Protein AF-A0A345H207-F1 (afdb_monomer_lite)

Radius of gyration: 14.64 Å; chains: 1; bounding box: 42×27×35 Å

Secondary structure (DSSP, 8-state):
------BTTB-HHHHHHHHHHHHHHHHHHTT--HHHHHHHTT--TTHHHHHHTTSSPPPHHHHHHHHHHTT---EEE-TT--EEEESSPPP-

Foldseek 3Di:
DDPFDQDPNDGPVRVLLVLLVVLVVLCVVVVHDLVNLCVQLVHDPCPNVCSNVVVDPDDPVSSQSSCVVSVHKDFDADPVGHTDDMPDDPDD

Sequence (92 aa):
MNLTFNYKGKSKEDFKKEIIDKLVKRRKELNMTQEEVNQKLGMSDSQVAKWETGKRVPILFHLLCWLDVLGLGMKLHDNEGNLLASTHAPKK

pLDDT: mean 86.49, std 16.1, range [33.91, 98.5]

Structure (mmCIF, N/CA/C/O backbone):
data_AF-A0A345H207-F1
#
_entry.id   AF-A0A345H207-F1
#
loop_
_atom_site.group_PDB
_atom_site.id
_atom_site.type_symbol
_atom_site.label_atom_id
_atom_site.label_alt_id
_atom_site.label_comp_id
_atom_site.label_asym_id
_atom_site.label_entity_id
_atom_site.label_seq_id
_atom_site.pdbx_PDB_ins_code
_atom_site.Cartn_x
_atom_site.Cartn_y
_atom_site.Cartn_z
_atom_site.occupancy
_atom_site.B_iso_or_equiv
_atom_site.auth_seq_id
_atom_site.auth_comp_id
_atom_site.auth_asym_id
_atom_site.auth_atom_id
_atom_site.pdbx_PDB_model_num
ATOM 1 N N . MET A 1 1 ? 27.671 -6.779 -1.691 1.00 35.19 1 MET A N 1
ATOM 2 C CA . MET A 1 1 ? 27.695 -5.611 -2.597 1.00 35.19 1 MET A CA 1
ATOM 3 C C . MET A 1 1 ? 26.369 -4.879 -2.448 1.00 35.19 1 MET A C 1
ATOM 5 O O . MET A 1 1 ? 25.350 -5.412 -2.867 1.00 35.19 1 MET A O 1
ATOM 9 N N . ASN A 1 2 ? 26.349 -3.729 -1.771 1.00 40.00 2 ASN A N 1
ATOM 10 C CA . ASN A 1 2 ? 25.117 -2.958 -1.590 1.00 40.00 2 ASN A CA 1
ATOM 11 C C . ASN A 1 2 ? 24.913 -2.079 -2.824 1.00 40.00 2 ASN A C 1
ATOM 13 O O . ASN A 1 2 ? 25.593 -1.073 -2.988 1.00 40.00 2 ASN A O 1
ATOM 17 N N . LEU A 1 3 ? 24.006 -2.489 -3.709 1.00 44.69 3 LEU A N 1
ATOM 18 C CA . LEU A 1 3 ? 23.541 -1.650 -4.808 1.00 44.69 3 LEU A CA 1
ATOM 19 C C . LEU A 1 3 ? 22.623 -0.567 -4.232 1.00 44.69 3 LEU A C 1
ATOM 21 O O . LEU A 1 3 ? 21.441 -0.804 -3.969 1.00 44.69 3 LEU A O 1
ATOM 25 N N . THR A 1 4 ? 23.169 0.622 -4.010 1.00 49.94 4 THR A N 1
ATOM 26 C CA . THR A 1 4 ? 22.393 1.831 -3.728 1.00 49.94 4 THR A CA 1
ATOM 27 C C . THR A 1 4 ? 21.803 2.351 -5.037 1.00 49.94 4 THR A C 1
ATOM 29 O O . THR A 1 4 ? 22.410 3.136 -5.755 1.00 49.94 4 THR A O 1
ATOM 32 N N . PHE A 1 5 ? 20.597 1.885 -5.367 1.00 55.50 5 PHE A N 1
ATOM 33 C CA . PHE A 1 5 ? 19.789 2.470 -6.437 1.00 55.50 5 PHE A CA 1
ATOM 34 C C . PHE A 1 5 ? 19.241 3.823 -5.971 1.00 55.50 5 PHE A C 1
ATOM 36 O O . PHE A 1 5 ? 18.414 3.877 -5.059 1.00 55.50 5 PHE A O 1
ATOM 43 N N . ASN A 1 6 ? 19.706 4.907 -6.591 1.00 54.97 6 ASN A N 1
ATOM 44 C CA . ASN A 1 6 ? 19.167 6.250 -6.402 1.00 54.97 6 ASN A CA 1
ATOM 45 C C . ASN A 1 6 ? 18.281 6.579 -7.612 1.00 54.97 6 ASN A C 1
ATOM 47 O O . ASN A 1 6 ? 18.783 6.784 -8.717 1.00 54.97 6 ASN A O 1
ATOM 51 N N . TYR A 1 7 ? 16.959 6.543 -7.428 1.00 62.59 7 TYR A N 1
ATOM 52 C CA . TYR A 1 7 ? 15.995 6.793 -8.500 1.00 62.59 7 TYR A CA 1
ATOM 53 C C . TYR A 1 7 ? 15.524 8.245 -8.420 1.00 62.59 7 TYR A C 1
ATOM 55 O O . TYR A 1 7 ? 14.861 8.621 -7.457 1.00 62.59 7 TYR A O 1
ATOM 63 N N . LYS A 1 8 ? 15.853 9.068 -9.427 1.00 66.31 8 LYS A N 1
ATOM 64 C CA . LYS A 1 8 ? 15.425 10.482 -9.522 1.00 66.31 8 LYS A CA 1
ATOM 65 C C . LYS A 1 8 ? 15.651 11.297 -8.228 1.00 66.31 8 LYS A C 1
ATOM 67 O O . LYS A 1 8 ? 14.815 12.117 -7.860 1.00 66.31 8 LYS A O 1
ATOM 72 N N . GLY A 1 9 ? 16.753 11.048 -7.517 1.00 70.81 9 GLY A N 1
ATOM 73 C CA . GLY A 1 9 ? 17.086 11.745 -6.267 1.00 70.81 9 GLY A CA 1
ATOM 74 C C . GLY A 1 9 ? 16.358 11.234 -5.018 1.00 70.81 9 GLY A C 1
ATOM 75 O O . GLY A 1 9 ? 16.482 11.845 -3.961 1.00 70.81 9 GLY A O 1
ATOM 76 N N . LYS A 1 10 ? 15.610 10.130 -5.118 1.00 73.69 10 LYS A N 1
ATOM 77 C CA . LYS A 1 10 ? 14.955 9.452 -3.995 1.00 73.69 10 LYS A CA 1
ATOM 78 C C . LYS A 1 10 ? 15.653 8.133 -3.683 1.00 73.69 10 LYS A C 1
ATOM 80 O O . LYS A 1 10 ? 16.049 7.383 -4.583 1.00 73.69 10 LYS A O 1
ATOM 85 N N . SER A 1 11 ? 15.767 7.828 -2.393 1.00 86.56 11 SER A N 1
ATOM 86 C CA . SER A 1 11 ? 16.278 6.538 -1.945 1.00 86.56 11 SER A CA 1
ATOM 87 C C . SER A 1 11 ? 15.264 5.418 -2.208 1.00 86.56 11 SER A C 1
ATOM 89 O O . SER A 1 11 ? 14.064 5.643 -2.398 1.00 86.56 11 SER A O 1
ATOM 91 N N . LYS A 1 12 ? 15.741 4.170 -2.162 1.00 82.81 12 LYS A N 1
ATOM 92 C CA . LYS A 1 12 ? 14.884 2.976 -2.189 1.00 82.81 12 LYS A CA 1
ATOM 93 C C . LYS A 1 12 ? 13.797 3.018 -1.108 1.00 82.81 12 LYS A C 1
ATOM 95 O O . LYS A 1 12 ? 12.689 2.541 -1.348 1.00 82.81 12 LYS A O 1
ATOM 100 N N . GLU A 1 13 ? 14.109 3.561 0.067 1.00 85.62 13 GLU A N 1
ATOM 101 C CA . GLU A 1 13 ? 13.156 3.648 1.177 1.00 85.62 13 GLU A CA 1
ATOM 102 C C . GLU A 1 13 ? 12.098 4.726 0.937 1.00 85.62 13 GLU A C 1
ATOM 104 O O . GLU A 1 13 ? 10.917 4.465 1.165 1.00 85.62 13 GLU A O 1
ATOM 109 N N . ASP A 1 14 ? 12.478 5.872 0.366 1.00 88.50 14 ASP A N 1
ATOM 110 C CA . ASP A 1 14 ? 11.522 6.924 -0.007 1.00 88.50 14 ASP A CA 1
ATOM 111 C C . ASP A 1 14 ? 10.508 6.410 -1.030 1.00 88.50 14 ASP A C 1
ATOM 113 O O . ASP A 1 14 ? 9.304 6.631 -0.896 1.00 88.50 14 ASP A O 1
ATOM 117 N N . PHE A 1 15 ? 10.988 5.670 -2.034 1.00 86.88 15 PHE A N 1
ATOM 118 C CA . PHE A 1 15 ? 10.125 5.085 -3.054 1.00 86.88 15 PHE A CA 1
ATOM 119 C C . PHE A 1 15 ? 9.147 4.062 -2.463 1.00 86.88 15 PHE A C 1
ATOM 121 O O . PHE A 1 15 ? 7.950 4.115 -2.745 1.00 86.88 15 PHE A O 1
ATOM 128 N N . LYS A 1 16 ? 9.627 3.152 -1.603 1.00 88.31 16 LYS A N 1
ATOM 129 C CA . LYS A 1 16 ? 8.757 2.190 -0.908 1.00 88.31 16 LYS A CA 1
ATOM 130 C C . LYS A 1 16 ? 7.688 2.905 -0.090 1.00 88.31 16 LYS A C 1
ATOM 132 O O . LYS A 1 16 ? 6.517 2.552 -0.200 1.00 88.31 16 LYS A O 1
ATOM 137 N N . LYS A 1 17 ? 8.086 3.902 0.707 1.00 90.75 17 LYS A N 1
ATOM 138 C CA . LYS A 1 17 ? 7.165 4.672 1.544 1.00 90.75 17 LYS A CA 1
ATOM 139 C C . LYS A 1 17 ? 6.082 5.336 0.697 1.00 90.75 17 LYS A C 1
ATOM 141 O O . LYS A 1 17 ? 4.908 5.220 1.023 1.00 90.75 17 LYS A O 1
ATOM 146 N N . GLU A 1 18 ? 6.462 5.951 -0.421 1.00 92.06 18 GLU A N 1
ATOM 147 C CA . GLU A 1 18 ? 5.515 6.586 -1.341 1.00 92.06 18 GLU A CA 1
ATOM 148 C C . GLU A 1 18 ? 4.473 5.596 -1.886 1.00 92.06 18 GLU A C 1
ATOM 150 O O . GLU A 1 18 ? 3.284 5.918 -1.939 1.00 92.06 18 GLU A O 1
ATOM 155 N N . ILE A 1 19 ? 4.895 4.390 -2.282 1.00 93.44 19 ILE A N 1
ATOM 156 C CA . ILE A 1 19 ? 3.970 3.348 -2.748 1.00 93.44 19 ILE A CA 1
ATOM 157 C C . ILE A 1 19 ? 3.028 2.923 -1.619 1.00 93.44 19 ILE A C 1
ATOM 159 O O . ILE A 1 19 ? 1.815 2.931 -1.817 1.00 93.44 19 ILE A O 1
ATOM 163 N N . ILE A 1 20 ? 3.559 2.602 -0.436 1.00 95.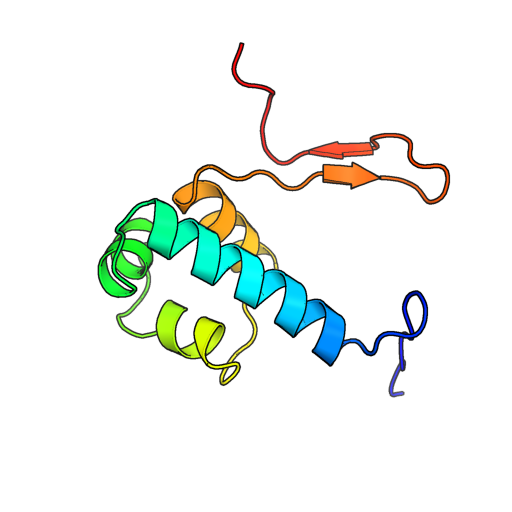88 20 ILE A N 1
ATOM 164 C CA . ILE A 1 20 ? 2.750 2.165 0.711 1.00 95.88 20 ILE A CA 1
ATOM 165 C C . ILE A 1 20 ? 1.735 3.241 1.108 1.00 95.88 20 ILE A C 1
ATOM 167 O O . ILE A 1 20 ? 0.554 2.928 1.235 1.00 95.88 20 ILE A O 1
ATOM 171 N N . ASP A 1 21 ? 2.143 4.507 1.215 1.00 96.06 21 ASP A N 1
ATOM 172 C CA . ASP A 1 21 ? 1.251 5.617 1.572 1.00 96.06 21 ASP A CA 1
ATOM 173 C C . ASP A 1 21 ? 0.071 5.745 0.591 1.00 96.06 21 ASP A C 1
ATOM 175 O O . ASP A 1 21 ? -1.070 5.973 1.007 1.00 96.06 21 ASP A O 1
ATOM 179 N N . LYS A 1 22 ? 0.310 5.541 -0.714 1.00 96.56 22 LYS A N 1
ATOM 180 C CA . LYS A 1 22 ? -0.750 5.542 -1.737 1.00 96.56 22 LYS A CA 1
ATOM 181 C C . LYS A 1 22 ? -1.726 4.377 -1.557 1.00 96.56 22 LYS A C 1
ATOM 183 O O . LYS A 1 22 ? -2.933 4.583 -1.682 1.00 96.56 22 LYS A O 1
ATOM 188 N N . LEU A 1 23 ? -1.237 3.180 -1.230 1.00 97.19 23 LEU A N 1
ATOM 189 C CA . LEU A 1 23 ? -2.095 2.015 -0.977 1.00 97.19 23 LEU A CA 1
ATOM 190 C C . LEU A 1 23 ? -2.921 2.182 0.302 1.00 97.19 23 LEU A C 1
ATOM 192 O O . LEU A 1 23 ? -4.121 1.909 0.294 1.00 97.19 23 LEU A O 1
ATOM 196 N N . VAL A 1 24 ? -2.317 2.710 1.372 1.00 98.25 24 VAL A N 1
ATOM 197 C CA . VAL A 1 24 ? -3.016 3.046 2.625 1.00 98.25 24 VAL A CA 1
ATOM 198 C C . VAL A 1 24 ? -4.130 4.051 2.362 1.00 98.25 24 VAL A C 1
ATOM 200 O O . VAL A 1 24 ? -5.255 3.872 2.833 1.00 98.25 24 VAL A O 1
ATOM 203 N N . LYS A 1 25 ? -3.831 5.111 1.603 1.00 98.44 25 LYS A N 1
ATOM 204 C CA . LYS A 1 25 ? -4.823 6.119 1.225 1.00 98.44 25 LYS A CA 1
ATOM 205 C C . LYS A 1 25 ? -5.977 5.479 0.455 1.00 98.44 25 LYS A C 1
ATOM 207 O O . LYS A 1 25 ? -7.125 5.662 0.847 1.00 98.44 25 LYS A O 1
ATOM 212 N N . ARG A 1 26 ? -5.681 4.665 -0.563 1.00 97.94 26 ARG A N 1
ATOM 213 C CA . ARG A 1 26 ? -6.708 3.984 -1.360 1.00 97.94 26 ARG A CA 1
ATOM 214 C C . ARG A 1 26 ? -7.584 3.050 -0.523 1.00 97.94 26 ARG A C 1
ATOM 216 O O . ARG A 1 26 ? -8.800 3.055 -0.680 1.00 97.94 26 ARG A O 1
ATOM 223 N N . ARG A 1 27 ? -6.996 2.276 0.393 1.00 98.25 27 ARG A N 1
ATOM 224 C CA . ARG A 1 27 ? -7.747 1.423 1.328 1.00 98.25 27 ARG A CA 1
ATOM 225 C C . ARG A 1 27 ? -8.745 2.237 2.154 1.00 98.25 27 ARG A C 1
ATOM 227 O O . ARG A 1 27 ? -9.897 1.834 2.292 1.00 98.25 27 ARG A O 1
ATOM 234 N N . LYS A 1 28 ? -8.304 3.379 2.691 1.00 98.44 28 LYS A N 1
ATOM 235 C CA . LYS A 1 28 ? -9.154 4.282 3.479 1.00 98.44 28 LYS A CA 1
ATOM 236 C C . LYS A 1 28 ? -10.275 4.897 2.638 1.00 98.44 28 LYS A C 1
ATOM 238 O O . LYS A 1 28 ? -11.394 4.966 3.121 1.00 98.44 28 LYS A O 1
ATOM 243 N N . GLU A 1 29 ? -10.012 5.275 1.386 1.00 98.50 29 GLU A N 1
ATOM 244 C CA . GLU A 1 29 ? -11.049 5.747 0.445 1.00 98.50 29 GLU A CA 1
ATOM 245 C C . GLU A 1 29 ? -12.122 4.683 0.166 1.00 98.50 29 GLU A C 1
ATOM 247 O O . GLU A 1 29 ? -13.279 5.016 -0.071 1.00 98.50 29 GLU A O 1
ATOM 252 N N . LEU A 1 30 ? -11.743 3.403 0.208 1.00 97.62 30 LEU A N 1
ATOM 253 C CA . LEU A 1 30 ? -12.656 2.266 0.089 1.00 97.62 30 LEU A CA 1
ATOM 254 C C . LEU A 1 30 ? -13.345 1.893 1.414 1.00 97.62 30 LEU A C 1
ATOM 256 O O . LEU A 1 30 ? -14.106 0.931 1.437 1.00 97.62 30 LEU A O 1
ATOM 260 N N . ASN A 1 31 ? -13.085 2.623 2.506 1.00 98.31 31 ASN A N 1
ATOM 261 C CA . ASN A 1 31 ? -13.572 2.337 3.862 1.00 98.31 31 ASN A CA 1
ATOM 262 C C . ASN A 1 31 ? -13.246 0.923 4.370 1.00 98.31 31 ASN A C 1
ATOM 264 O O . ASN A 1 31 ? -13.948 0.393 5.223 1.00 98.31 31 ASN A O 1
ATOM 268 N N . MET A 1 32 ? -12.167 0.317 3.873 1.00 97.56 32 MET A N 1
ATOM 269 C CA . MET A 1 32 ? -11.744 -1.015 4.300 1.00 97.56 32 MET A CA 1
ATOM 270 C C . MET A 1 32 ? -10.816 -0.919 5.507 1.00 97.56 32 MET A C 1
ATOM 272 O O . MET A 1 32 ? -9.894 -0.104 5.530 1.00 97.56 32 MET A O 1
ATOM 276 N N . THR A 1 33 ? -10.991 -1.784 6.491 1.00 97.69 33 THR A N 1
ATOM 277 C CA . THR A 1 33 ? -10.059 -2.024 7.595 1.00 97.69 33 THR A CA 1
ATOM 278 C C . THR A 1 33 ? -8.832 -2.810 7.119 1.00 97.69 33 THR A C 1
ATOM 280 O O . THR A 1 33 ? -8.816 -3.400 6.039 1.00 97.69 33 THR A O 1
ATOM 283 N N . GLN A 1 34 ? -7.759 -2.821 7.916 1.00 97.38 34 GLN A N 1
ATOM 284 C CA . GLN A 1 34 ? -6.590 -3.667 7.623 1.00 97.38 34 GLN A CA 1
ATOM 285 C C . GLN A 1 34 ? -6.951 -5.160 7.655 1.00 97.38 34 GLN A C 1
ATOM 287 O O . GLN A 1 34 ? -6.349 -5.950 6.931 1.00 97.38 34 GLN A O 1
ATOM 292 N N . GLU A 1 35 ? -7.931 -5.526 8.480 1.00 96.25 35 GLU A N 1
ATOM 293 C CA . GLU A 1 35 ? -8.365 -6.904 8.670 1.00 96.25 35 GLU A CA 1
ATOM 294 C C . GLU A 1 35 ? -9.169 -7.417 7.475 1.00 96.25 35 GLU A C 1
ATOM 296 O O . GLU A 1 35 ? -8.841 -8.459 6.918 1.00 96.25 35 GLU A O 1
ATOM 301 N N . GLU A 1 36 ? -10.106 -6.623 6.954 1.00 96.56 36 GLU A N 1
ATOM 302 C CA . GLU A 1 36 ? -10.819 -6.961 5.713 1.00 96.56 36 GLU A CA 1
ATOM 303 C C . GLU A 1 36 ? -9.867 -7.141 4.520 1.00 96.56 36 GLU A C 1
ATOM 305 O O . GLU A 1 36 ? -10.114 -7.971 3.643 1.00 96.56 36 GLU A O 1
ATOM 310 N N . VAL A 1 37 ? -8.758 -6.389 4.474 1.00 96.88 37 VAL A N 1
ATOM 311 C CA . VAL A 1 37 ? -7.717 -6.603 3.457 1.00 96.88 37 VAL A CA 1
ATOM 312 C C . VAL A 1 37 ? -6.970 -7.919 3.702 1.00 96.88 37 VAL A C 1
ATOM 314 O O . VAL A 1 37 ? -6.798 -8.668 2.744 1.00 96.88 37 VAL A O 1
ATOM 317 N N . ASN A 1 38 ? -6.556 -8.243 4.937 1.00 95.94 38 ASN A N 1
ATOM 318 C CA . ASN A 1 38 ? -5.906 -9.535 5.235 1.00 95.94 38 ASN A CA 1
ATOM 319 C C . ASN A 1 38 ? -6.799 -10.715 4.820 1.00 95.94 38 ASN A C 1
ATOM 321 O O . ASN A 1 38 ? -6.321 -11.638 4.161 1.00 95.94 38 ASN A O 1
ATOM 325 N N . GLN A 1 39 ? -8.095 -10.638 5.135 1.00 94.94 39 GLN A N 1
ATOM 326 C CA . GLN A 1 39 ? -9.085 -11.661 4.797 1.00 94.94 39 GLN A CA 1
ATOM 327 C C . GLN A 1 39 ? -9.227 -11.841 3.287 1.00 94.94 39 GLN A C 1
ATOM 329 O O . GLN A 1 39 ? -9.152 -12.962 2.790 1.00 94.94 39 GLN A O 1
ATOM 334 N N . LYS A 1 40 ? -9.351 -10.743 2.529 1.00 94.00 40 LYS A N 1
ATOM 335 C CA . LYS A 1 40 ? -9.395 -10.796 1.057 1.00 94.00 40 LYS A CA 1
ATOM 336 C C . LYS A 1 40 ? -8.097 -11.320 0.438 1.00 94.00 40 LYS A C 1
ATOM 338 O O . LYS A 1 40 ? -8.140 -11.918 -0.630 1.00 94.00 40 LYS A O 1
ATOM 343 N N . LEU A 1 41 ? -6.960 -11.115 1.102 1.00 92.06 41 LEU A N 1
ATOM 344 C CA . LEU A 1 41 ? -5.665 -11.666 0.698 1.00 92.06 41 LEU A CA 1
ATOM 345 C C . LEU A 1 41 ? -5.463 -13.133 1.116 1.00 92.06 41 LEU A C 1
ATOM 347 O O . LEU A 1 41 ? -4.476 -13.736 0.698 1.00 92.06 41 LEU A O 1
ATOM 351 N N . GLY A 1 42 ? -6.340 -13.700 1.953 1.00 91.00 42 GLY A N 1
ATOM 352 C CA . GLY A 1 42 ? -6.164 -15.035 2.531 1.00 91.00 42 GLY A CA 1
ATOM 353 C C . GLY A 1 42 ? -4.934 -15.149 3.441 1.00 91.00 42 GLY A C 1
ATOM 354 O O . GLY A 1 42 ? -4.335 -16.218 3.542 1.00 91.00 42 GLY A O 1
ATOM 355 N N . MET A 1 43 ? -4.508 -14.044 4.060 1.00 88.12 43 MET A N 1
ATOM 356 C CA . MET A 1 43 ? -3.314 -13.993 4.908 1.00 88.12 43 MET A CA 1
ATOM 357 C C . MET A 1 43 ? -3.667 -13.917 6.389 1.00 88.12 43 MET A C 1
ATOM 359 O O . MET A 1 43 ? -4.724 -13.424 6.759 1.00 88.12 43 MET A O 1
ATOM 363 N N . SER A 1 44 ? -2.721 -14.331 7.236 1.00 80.81 44 SER A N 1
ATOM 364 C CA . SER A 1 44 ? -2.823 -14.162 8.686 1.00 80.81 44 SER A CA 1
ATOM 365 C C . SER A 1 44 ? -3.063 -12.703 9.076 1.00 80.81 44 SER A C 1
ATOM 367 O O . SER A 1 44 ? -2.380 -11.805 8.558 1.00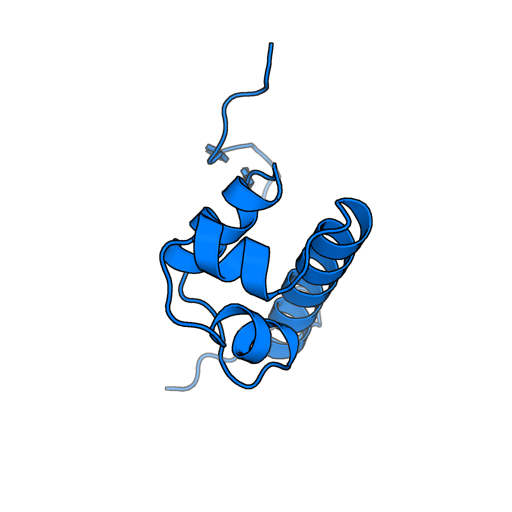 80.81 44 SER A O 1
ATOM 369 N N . ASP A 1 45 ? -3.889 -12.504 10.094 1.00 74.25 45 ASP A N 1
ATOM 370 C CA . ASP A 1 45 ? -4.122 -11.232 10.764 1.00 74.25 45 ASP A CA 1
ATOM 371 C C . ASP A 1 45 ? -2.763 -10.589 11.089 1.00 74.25 45 ASP A C 1
ATOM 373 O O . ASP A 1 45 ? -1.878 -11.232 11.662 1.00 74.25 45 ASP A O 1
ATOM 377 N N . SER A 1 46 ? -2.566 -9.332 10.672 1.00 90.50 46 SER A N 1
ATOM 378 C CA . SER A 1 46 ? -1.371 -8.470 10.844 1.00 90.50 46 SER A CA 1
ATOM 379 C C . SER A 1 46 ? -0.407 -8.284 9.664 1.00 90.50 46 SER A C 1
ATOM 381 O O . SER A 1 46 ? 0.501 -7.455 9.799 1.00 90.50 46 SER A O 1
ATOM 383 N N . GLN A 1 47 ? -0.540 -8.967 8.519 1.00 94.19 47 GLN A N 1
ATOM 384 C CA . GLN A 1 47 ? 0.404 -8.728 7.405 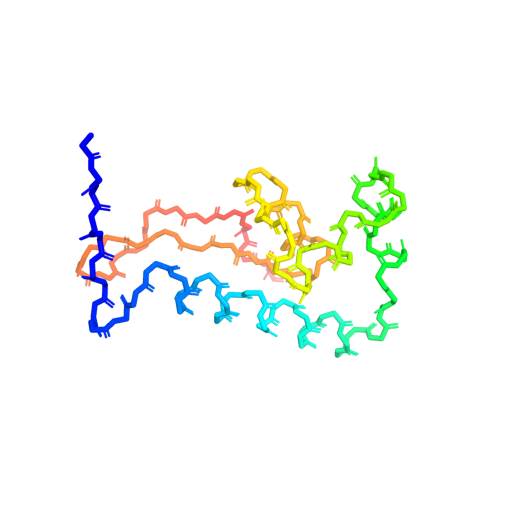1.00 94.19 47 GLN A CA 1
ATOM 385 C C . GLN A 1 47 ? 0.289 -7.302 6.863 1.00 94.19 47 GLN A C 1
ATOM 387 O O . GLN A 1 47 ? 1.292 -6.588 6.811 1.00 94.19 47 GLN A O 1
ATOM 392 N N . VAL A 1 48 ? -0.934 -6.853 6.571 1.00 96.19 48 VAL A N 1
ATOM 393 C CA . VAL A 1 48 ? -1.190 -5.487 6.095 1.00 96.19 48 VAL A CA 1
ATOM 394 C C . VAL A 1 48 ? -0.703 -4.461 7.118 1.00 96.19 48 VAL A C 1
ATOM 396 O O . VAL A 1 48 ? 0.028 -3.546 6.758 1.00 96.19 48 VAL A O 1
ATOM 399 N N . ALA A 1 49 ? -0.975 -4.655 8.413 1.00 96.38 49 ALA A N 1
ATOM 400 C CA . ALA A 1 49 ? -0.496 -3.752 9.464 1.00 96.38 49 ALA A CA 1
ATOM 401 C C . ALA A 1 49 ? 1.040 -3.606 9.473 1.00 96.38 49 ALA A C 1
ATOM 403 O O . ALA A 1 49 ? 1.568 -2.506 9.652 1.00 96.38 49 ALA A O 1
ATOM 404 N N . LYS A 1 50 ? 1.781 -4.699 9.247 1.00 96.06 50 LYS A N 1
ATOM 405 C CA . LYS A 1 50 ? 3.251 -4.668 9.151 1.00 96.06 50 LYS A CA 1
ATOM 406 C C . LYS A 1 50 ? 3.729 -3.919 7.907 1.00 96.06 50 LYS A C 1
ATOM 408 O O . LYS A 1 50 ? 4.763 -3.259 7.982 1.00 96.06 50 LYS A O 1
ATOM 413 N N . TRP A 1 51 ? 2.997 -4.003 6.799 1.00 96.06 51 TRP A N 1
ATOM 414 C CA . TRP A 1 51 ? 3.308 -3.254 5.581 1.00 96.06 51 TRP A CA 1
ATOM 415 C C . TRP A 1 51 ? 3.032 -1.762 5.744 1.00 96.06 51 TRP A C 1
ATOM 417 O O . TRP A 1 51 ? 3.911 -0.953 5.468 1.00 96.06 51 TRP A O 1
ATOM 427 N N . GLU A 1 52 ? 1.863 -1.395 6.273 1.00 96.44 52 GLU A N 1
ATOM 428 C CA . GLU A 1 52 ? 1.464 0.008 6.457 1.00 96.44 52 GLU A CA 1
ATOM 429 C C . GLU A 1 52 ? 2.341 0.755 7.468 1.00 96.44 52 GLU A C 1
ATOM 431 O O . GLU A 1 52 ? 2.513 1.965 7.369 1.00 96.44 52 GLU A O 1
ATOM 436 N N . THR A 1 53 ? 2.919 0.038 8.434 1.00 94.56 53 THR A N 1
ATOM 437 C CA . THR A 1 53 ? 3.840 0.610 9.429 1.00 94.56 53 THR A CA 1
ATOM 438 C C . THR A 1 53 ? 5.310 0.531 9.015 1.00 94.56 53 THR A C 1
ATOM 440 O O . THR A 1 53 ? 6.180 0.940 9.779 1.00 94.56 53 THR A O 1
ATOM 443 N N . GLY A 1 54 ? 5.618 -0.038 7.845 1.00 91.25 54 GLY A N 1
ATOM 444 C CA . GLY A 1 54 ? 6.993 -0.229 7.373 1.00 91.25 54 GLY A CA 1
ATOM 445 C C . GLY A 1 54 ? 7.796 -1.296 8.129 1.00 91.25 54 GLY A C 1
ATOM 446 O O . GLY A 1 54 ? 8.955 -1.529 7.797 1.00 91.25 54 GLY A O 1
ATOM 447 N N . LYS A 1 55 ? 7.197 -2.003 9.100 1.00 92.94 55 LYS A N 1
ATOM 448 C CA . LYS A 1 55 ? 7.840 -3.117 9.827 1.00 92.94 55 LYS A CA 1
ATOM 449 C C . LYS A 1 55 ? 8.228 -4.276 8.906 1.00 92.94 55 LYS A C 1
ATOM 451 O O . LYS A 1 55 ? 9.113 -5.062 9.237 1.00 92.94 55 LYS A O 1
ATOM 456 N N . ARG A 1 56 ? 7.540 -4.425 7.771 1.00 92.00 56 ARG A N 1
ATOM 457 C CA . ARG A 1 56 ? 7.847 -5.411 6.730 1.00 92.00 56 ARG A CA 1
ATOM 458 C C . ARG A 1 56 ? 7.529 -4.823 5.363 1.00 92.00 56 ARG A C 1
ATOM 460 O O . ARG A 1 56 ? 6.525 -4.146 5.206 1.00 92.00 56 ARG A O 1
ATOM 467 N N . VAL A 1 57 ? 8.335 -5.150 4.361 1.00 90.00 57 VAL A N 1
ATOM 468 C CA . VAL A 1 57 ? 8.042 -4.812 2.962 1.00 90.00 57 VAL A CA 1
ATOM 469 C C . VAL A 1 57 ? 7.336 -6.005 2.305 1.00 90.00 57 VAL A C 1
ATOM 471 O O . VAL A 1 57 ? 7.823 -7.131 2.461 1.00 90.00 57 VAL A O 1
ATOM 474 N N . PRO A 1 58 ? 6.206 -5.816 1.599 1.00 92.81 58 PRO A N 1
ATOM 475 C CA . PRO A 1 58 ? 5.600 -6.895 0.831 1.00 92.81 58 PRO A CA 1
ATOM 476 C C . PRO A 1 58 ? 6.533 -7.320 -0.309 1.00 92.81 58 PRO A C 1
ATOM 478 O O . PRO A 1 58 ? 7.135 -6.484 -0.984 1.00 92.81 58 PRO A O 1
ATOM 481 N N . ILE A 1 59 ? 6.638 -8.627 -0.548 1.00 93.19 59 ILE A N 1
ATOM 482 C CA . ILE A 1 59 ? 7.241 -9.131 -1.787 1.00 93.19 59 ILE A CA 1
ATOM 483 C C . ILE A 1 59 ? 6.343 -8.779 -2.977 1.00 93.19 59 ILE A C 1
ATOM 485 O O . ILE A 1 59 ? 5.152 -8.518 -2.797 1.00 93.19 59 ILE A O 1
ATOM 489 N N . LEU A 1 60 ? 6.896 -8.822 -4.193 1.00 92.12 60 LEU A N 1
ATOM 490 C CA . LEU A 1 60 ? 6.182 -8.417 -5.407 1.00 92.12 60 LEU A CA 1
ATOM 491 C C . LEU A 1 60 ? 4.808 -9.089 -5.537 1.00 92.12 60 LEU A C 1
ATOM 493 O O . LEU A 1 60 ? 3.823 -8.401 -5.761 1.00 92.12 60 LEU A O 1
ATOM 497 N N . PHE A 1 61 ? 4.722 -10.404 -5.327 1.00 92.06 61 PHE A N 1
ATOM 498 C CA . PHE A 1 61 ? 3.452 -11.129 -5.411 1.00 92.06 61 PHE A CA 1
ATOM 499 C C . PHE A 1 61 ? 2.388 -10.574 -4.446 1.00 92.06 61 PHE A C 1
ATOM 501 O O . PHE A 1 61 ? 1.288 -10.242 -4.870 1.00 92.06 61 PHE A O 1
ATOM 508 N N . HIS A 1 62 ? 2.734 -10.371 -3.171 1.00 93.88 62 HIS A N 1
ATOM 509 C CA . HIS A 1 62 ? 1.813 -9.798 -2.183 1.00 93.88 62 HIS A CA 1
ATOM 510 C C . HIS A 1 62 ? 1.411 -8.359 -2.510 1.00 93.88 62 HIS A C 1
ATOM 512 O O . HIS A 1 62 ? 0.268 -7.978 -2.277 1.00 93.88 62 HI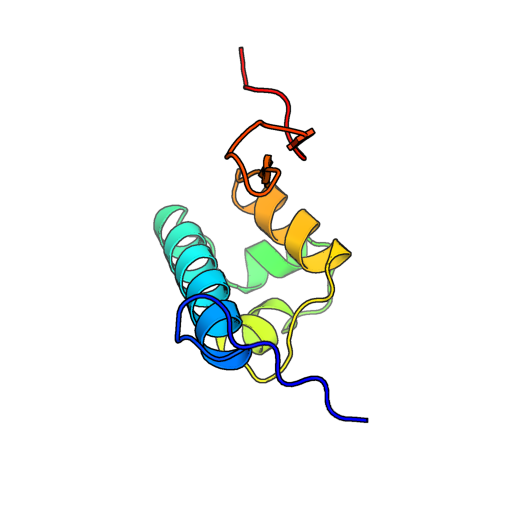S A O 1
ATOM 518 N N . LEU A 1 63 ? 2.331 -7.568 -3.069 1.00 94.44 63 LEU A N 1
ATOM 519 C CA . LEU A 1 63 ? 2.022 -6.224 -3.548 1.00 94.44 63 LEU A CA 1
ATOM 520 C C . LEU A 1 63 ? 0.984 -6.268 -4.678 1.00 94.44 63 LEU A C 1
ATOM 522 O O . LEU A 1 63 ? 0.049 -5.475 -4.664 1.00 94.44 63 LEU A O 1
ATOM 526 N N . LEU A 1 64 ? 1.116 -7.205 -5.621 1.00 93.25 64 LEU A N 1
ATOM 527 C CA . LEU A 1 64 ? 0.149 -7.387 -6.706 1.00 93.25 64 LEU A CA 1
ATOM 528 C C . LEU A 1 64 ? -1.227 -7.813 -6.186 1.00 93.25 64 LEU A C 1
ATOM 530 O O . LEU A 1 64 ? -2.226 -7.230 -6.595 1.00 93.25 64 LEU A O 1
ATOM 534 N N . CYS A 1 65 ? -1.286 -8.762 -5.248 1.00 93.31 65 CYS A N 1
ATOM 535 C CA . CYS A 1 65 ? -2.548 -9.148 -4.614 1.00 93.31 65 CYS A CA 1
ATOM 536 C C . CYS A 1 65 ? -3.185 -7.973 -3.859 1.00 93.31 65 CYS A C 1
ATOM 538 O O . CYS A 1 65 ? -4.392 -7.769 -3.922 1.00 93.31 65 CYS A O 1
ATOM 540 N N . TRP A 1 66 ? -2.383 -7.165 -3.159 1.00 95.56 66 TRP A N 1
ATOM 541 C CA . TRP A 1 66 ? -2.900 -5.999 -2.445 1.00 95.56 66 TRP A CA 1
ATOM 542 C C . TRP A 1 66 ? -3.442 -4.933 -3.405 1.00 95.56 66 TRP A C 1
ATOM 544 O O . TRP A 1 66 ? -4.509 -4.378 -3.154 1.00 95.56 66 TRP A O 1
ATOM 554 N N . LEU A 1 67 ? -2.758 -4.684 -4.526 1.00 95.50 67 LEU A N 1
ATOM 555 C CA . LEU A 1 67 ? -3.260 -3.812 -5.591 1.00 95.50 67 LEU A CA 1
ATOM 556 C C . LEU A 1 67 ? -4.621 -4.294 -6.109 1.00 95.50 67 LEU A C 1
ATOM 558 O O . LEU A 1 67 ? -5.552 -3.494 -6.168 1.00 95.50 67 LEU A O 1
ATOM 562 N N . ASP A 1 68 ? -4.750 -5.587 -6.403 1.00 93.62 68 ASP A N 1
ATOM 563 C CA . ASP A 1 68 ? -5.991 -6.199 -6.888 1.00 93.62 68 ASP A CA 1
ATOM 564 C C . ASP A 1 68 ? -7.154 -6.020 -5.897 1.00 93.62 68 ASP A C 1
ATOM 566 O O . ASP A 1 68 ? -8.211 -5.498 -6.256 1.00 93.62 68 ASP A O 1
ATOM 570 N N . VAL A 1 69 ? -6.922 -6.305 -4.609 1.00 95.19 69 VAL A N 1
ATOM 571 C CA . VAL A 1 69 ? -7.906 -6.087 -3.532 1.00 95.19 69 VAL A CA 1
ATOM 572 C C . VAL A 1 69 ? -8.384 -4.630 -3.460 1.00 95.19 69 VAL A C 1
ATOM 574 O O . VAL A 1 69 ? -9.542 -4.373 -3.126 1.00 95.19 69 VAL A O 1
ATOM 577 N N . LEU A 1 70 ? -7.517 -3.670 -3.793 1.00 95.88 70 LEU A N 1
ATOM 578 C CA . LEU A 1 70 ? -7.825 -2.236 -3.809 1.00 95.88 70 LEU A CA 1
ATOM 579 C C . LEU A 1 70 ? -8.385 -1.733 -5.155 1.00 95.88 70 LEU A C 1
ATOM 581 O O . LEU A 1 70 ? -8.625 -0.528 -5.320 1.00 95.88 70 LEU A O 1
ATOM 585 N N . GLY A 1 71 ? -8.594 -2.634 -6.121 1.00 93.94 71 GLY A N 1
ATOM 586 C CA . GLY A 1 71 ? -9.056 -2.315 -7.470 1.00 93.94 71 GLY A CA 1
ATOM 587 C C . GLY A 1 71 ? -8.034 -1.524 -8.289 1.00 93.94 71 GLY A C 1
ATOM 588 O O . GLY A 1 71 ? -8.419 -0.677 -9.097 1.00 93.94 71 GLY A O 1
ATOM 589 N N . LEU A 1 72 ? -6.743 -1.746 -8.041 1.00 93.19 72 LEU A N 1
ATOM 590 C CA . LEU A 1 72 ? -5.620 -1.105 -8.717 1.00 93.19 72 LEU A CA 1
ATOM 591 C C . LEU A 1 72 ? -4.872 -2.105 -9.608 1.00 93.19 72 LEU A C 1
ATOM 593 O O . LEU A 1 72 ? -4.803 -3.297 -9.328 1.00 93.19 72 LEU A O 1
ATOM 597 N N . GLY A 1 73 ? -4.238 -1.585 -10.659 1.00 91.12 73 GLY A N 1
ATOM 598 C CA . GLY A 1 73 ? -3.317 -2.334 -11.512 1.00 91.12 73 GLY A CA 1
ATOM 599 C C . GLY A 1 73 ? -1.926 -1.705 -11.518 1.00 91.12 73 GLY A C 1
ATOM 600 O O . GLY A 1 73 ? -1.761 -0.522 -11.217 1.00 91.12 73 GLY A O 1
ATOM 601 N N . MET A 1 74 ? -0.922 -2.488 -11.899 1.00 91.44 74 MET A N 1
ATOM 602 C CA . MET A 1 74 ? 0.437 -2.013 -12.140 1.00 91.44 74 MET A CA 1
ATOM 603 C C . MET A 1 74 ? 0.698 -1.975 -13.645 1.00 91.44 74 MET A C 1
ATOM 605 O O . MET A 1 74 ? 0.283 -2.884 -14.364 1.00 91.44 74 MET A O 1
ATOM 609 N N . LYS A 1 75 ? 1.390 -0.935 -14.115 1.00 92.12 75 LYS A N 1
ATOM 610 C CA . LYS A 1 75 ? 1.869 -0.809 -15.495 1.00 92.12 75 LYS A CA 1
ATOM 611 C C . LYS A 1 75 ? 3.392 -0.765 -15.500 1.00 92.12 75 LYS A C 1
ATOM 613 O O . LYS A 1 75 ? 3.989 -0.062 -14.688 1.00 92.12 75 LYS A O 1
ATOM 618 N N . LEU A 1 76 ? 3.996 -1.514 -16.411 1.00 91.56 76 LEU A N 1
ATOM 619 C CA . LEU A 1 76 ? 5.423 -1.502 -16.687 1.00 91.56 76 LEU A CA 1
ATOM 620 C C . LEU A 1 76 ? 5.656 -0.666 -17.938 1.00 91.56 76 LEU A C 1
ATOM 622 O O . LEU A 1 76 ? 5.069 -0.954 -18.978 1.00 91.56 76 LEU A O 1
ATOM 626 N N . HIS A 1 77 ? 6.515 0.337 -17.824 1.00 93.88 77 HIS A N 1
ATOM 627 C CA . HIS A 1 77 ? 6.935 1.168 -18.941 1.00 93.88 77 HIS A CA 1
ATOM 628 C C . HIS A 1 77 ? 8.436 0.989 -19.176 1.00 93.88 77 HIS A C 1
ATOM 630 O O . HIS A 1 77 ? 9.169 0.711 -18.222 1.00 93.88 77 HIS A O 1
ATOM 636 N N . ASP A 1 78 ? 8.889 1.144 -20.419 1.00 93.50 78 ASP A 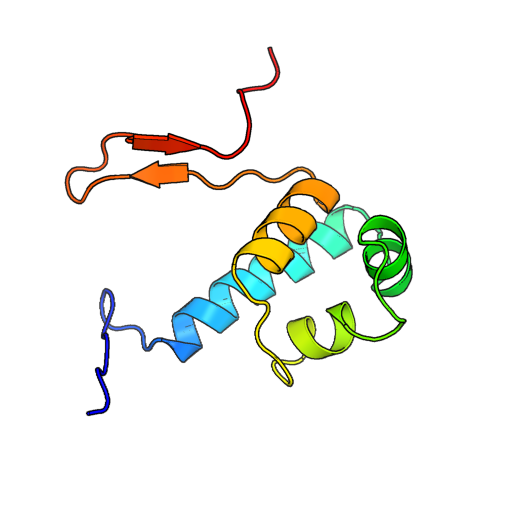N 1
ATOM 637 C CA . ASP A 1 78 ? 10.312 1.350 -20.691 1.00 93.50 78 ASP A CA 1
ATOM 638 C C . ASP A 1 78 ? 10.756 2.764 -20.263 1.00 93.50 78 ASP A C 1
ATOM 640 O O . ASP A 1 78 ? 9.971 3.572 -19.755 1.00 93.50 78 ASP A O 1
ATOM 644 N N . ASN A 1 79 ? 12.039 3.072 -20.451 1.00 90.94 79 ASN A N 1
ATOM 645 C CA . ASN A 1 79 ? 12.594 4.376 -20.079 1.00 90.94 79 ASN A CA 1
ATOM 646 C C . ASN A 1 79 ? 12.120 5.525 -20.987 1.00 90.94 79 ASN A C 1
ATOM 648 O O . ASN A 1 79 ? 12.275 6.686 -20.613 1.00 90.94 79 ASN A O 1
ATOM 652 N N . GLU A 1 80 ? 11.544 5.210 -22.146 1.00 93.94 80 GLU A N 1
ATOM 653 C CA . GLU A 1 80 ? 10.972 6.166 -23.100 1.00 93.94 80 GLU A CA 1
ATOM 654 C C . GLU A 1 80 ? 9.484 6.434 -22.806 1.00 93.94 80 GLU A C 1
ATOM 656 O O . GLU A 1 80 ? 8.900 7.384 -23.323 1.00 93.94 80 GLU A O 1
ATOM 661 N N . GLY A 1 81 ? 8.882 5.646 -21.909 1.00 89.81 81 GLY A N 1
ATOM 662 C CA . GLY A 1 81 ? 7.499 5.776 -21.463 1.00 89.81 81 GLY A CA 1
ATOM 663 C C . GLY A 1 81 ? 6.520 4.839 -22.173 1.00 89.81 81 GLY A C 1
ATOM 664 O O . GLY A 1 81 ? 5.324 4.885 -21.868 1.00 89.81 81 GLY A O 1
ATOM 665 N N . ASN A 1 82 ? 6.981 3.957 -23.060 1.00 93.38 82 ASN A N 1
ATOM 666 C CA . ASN A 1 82 ? 6.113 3.023 -23.774 1.00 93.38 82 ASN A CA 1
ATOM 667 C C . ASN A 1 82 ? 5.617 1.920 -22.832 1.00 93.38 82 ASN A C 1
ATOM 669 O O . ASN A 1 82 ? 6.382 1.381 -22.033 1.00 93.38 82 ASN A O 1
ATOM 673 N N . LEU A 1 83 ? 4.328 1.573 -22.914 1.00 92.62 83 LEU A N 1
ATOM 674 C CA . LEU A 1 83 ? 3.730 0.513 -22.096 1.00 92.62 83 LEU A CA 1
ATOM 675 C C . LEU A 1 83 ? 4.212 -0.866 -22.570 1.00 92.62 83 LEU A C 1
ATOM 677 O O . LEU A 1 83 ? 3.917 -1.270 -23.690 1.00 92.62 83 LEU A O 1
ATOM 681 N N . LEU A 1 84 ? 4.884 -1.606 -21.688 1.00 93.00 84 LEU A N 1
ATOM 682 C CA . LEU A 1 84 ? 5.382 -2.960 -21.949 1.00 93.00 84 LEU A CA 1
ATOM 683 C C . LEU A 1 84 ? 4.444 -4.048 -21.414 1.00 93.00 84 LEU A C 1
ATOM 685 O O . LEU A 1 84 ? 4.250 -5.078 -22.051 1.00 93.00 84 LEU A O 1
ATOM 689 N N . ALA A 1 85 ? 3.881 -3.843 -20.221 1.00 89.75 85 ALA A N 1
ATOM 690 C CA . ALA A 1 85 ? 2.995 -4.811 -19.577 1.00 89.75 85 ALA A CA 1
ATOM 691 C C . ALA A 1 85 ? 2.053 -4.135 -18.576 1.00 89.75 85 ALA A C 1
ATOM 693 O O . ALA A 1 85 ? 2.344 -3.057 -18.057 1.00 89.75 85 ALA A O 1
ATOM 694 N N . SER A 1 86 ? 0.938 -4.787 -18.246 1.00 88.31 86 SER A N 1
ATOM 695 C CA . SER A 1 86 ? 0.065 -4.351 -17.154 1.00 88.31 86 SER A CA 1
ATOM 696 C C . SER A 1 86 ? -0.638 -5.526 -16.485 1.00 88.31 86 SER A C 1
ATOM 698 O O . SER A 1 86 ? 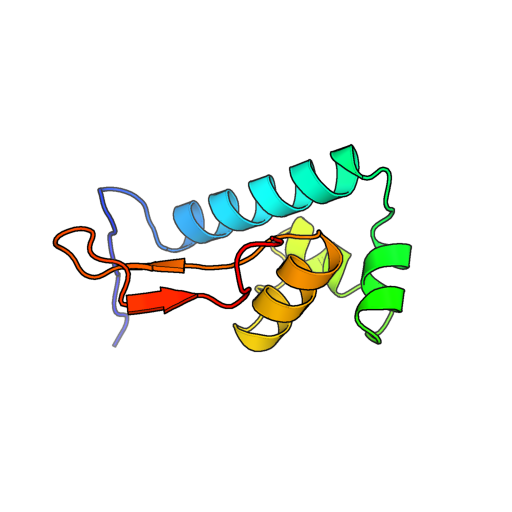-0.955 -6.505 -17.154 1.00 88.31 86 SER A O 1
ATOM 700 N N . THR A 1 87 ? -0.894 -5.435 -15.179 1.00 82.06 87 THR A N 1
ATOM 701 C CA . THR A 1 87 ? -1.503 -6.527 -14.395 1.00 82.06 87 THR A CA 1
ATOM 702 C C . THR A 1 87 ? -3.030 -6.557 -14.445 1.00 82.06 87 THR A C 1
ATOM 704 O O . THR A 1 87 ? -3.629 -7.434 -13.835 1.00 82.06 87 THR A O 1
ATOM 707 N N . HIS A 1 88 ? -3.668 -5.618 -15.148 1.00 68.44 88 HIS A N 1
ATOM 708 C CA . HIS A 1 88 ? -5.114 -5.580 -15.370 1.00 68.44 88 HIS A CA 1
ATOM 709 C C . HIS A 1 88 ? -5.411 -5.121 -16.797 1.00 68.44 88 HIS A C 1
ATOM 711 O O . HIS A 1 88 ? -4.880 -4.103 -17.242 1.00 68.44 88 HIS A O 1
ATOM 717 N N . ALA A 1 89 ? -6.309 -5.828 -17.487 1.00 48.53 89 ALA A N 1
ATOM 718 C CA . ALA A 1 89 ? -6.933 -5.299 -18.692 1.00 48.53 89 ALA A CA 1
ATOM 719 C C . ALA A 1 89 ? -7.758 -4.048 -18.321 1.00 48.53 89 ALA A C 1
ATOM 721 O O . ALA A 1 89 ? -8.389 -4.045 -17.257 1.00 48.53 89 ALA A O 1
ATOM 722 N N . PRO A 1 90 ? -7.772 -2.984 -19.147 1.00 45.19 90 PRO A N 1
ATOM 723 C CA . PRO A 1 90 ? -8.700 -1.879 -18.942 1.00 45.19 90 PRO A CA 1
ATOM 724 C C . PRO A 1 90 ? -10.111 -2.464 -18.854 1.00 45.19 90 PRO A C 1
ATOM 726 O O . PRO A 1 90 ? -10.526 -3.212 -19.743 1.00 45.19 90 PRO A O 1
ATOM 729 N N . LYS A 1 91 ? -10.826 -2.179 -17.758 1.00 45.91 91 LYS A N 1
ATOM 730 C CA . LYS A 1 91 ? -12.259 -2.477 -17.695 1.00 45.91 91 LYS A CA 1
ATOM 731 C C . LYS A 1 91 ? -12.887 -1.759 -18.893 1.00 45.91 91 LYS A C 1
ATOM 733 O O . LYS A 1 91 ? -12.687 -0.552 -19.025 1.00 45.91 91 LYS A O 1
ATOM 738 N N . LYS A 1 92 ? -13.495 -2.538 -19.793 1.00 33.91 92 LYS A N 1
ATOM 739 C CA . LYS A 1 92 ? -14.267 -2.024 -20.929 1.00 33.91 92 LYS A CA 1
ATOM 740 C C . LYS A 1 92 ? -15.331 -1.047 -20.447 1.00 33.91 92 LYS A C 1
ATOM 742 O O . LYS A 1 92 ? -15.875 -1.296 -19.347 1.00 33.91 92 LYS A O 1
#